Protein AF-A0A6M3LNG2-F1 (afdb_monomer)

Solvent-accessible surface area (backbone atoms only — not comparable to full-atom values): 3458 Å² total; per-residue (Å²): 129,76,56,53,72,26,56,22,6,72,56,18,41,77,74,55,41,63,25,49,36,76,66,6,53,54,23,68,23,49,88,47,62,47,99,84,68,45,64,35,68,57,69,35,73,79,14,84,76,68,26,59,85,72,70,75,78,87,127

pLDDT: mean 86.9, std 16.44, range [41.5, 98.0]

Radius of gyration: 11.44 Å; Cα contacts (8 Å, |Δi|>4): 109; chains: 1; bounding box: 24×35×26 Å

Foldseek 3Di:
DPLQCAQQAPNVVVVQFPFDNVCQVNSVANPDADPVRHHHGGHDLPTPRGNDCPDPDDD

Sequence (59 aa):
MEKRNNPGSDEAIEAGCSCAVLDNEHGAGCGWTGENGQPLFWITSNCPIHGGLKDGPET

Structure (mmCIF, N/CA/C/O backbone):
data_AF-A0A6M3LNG2-F1
#
_entry.id   AF-A0A6M3LNG2-F1
#
loop_
_atom_site.group_PDB
_atom_site.id
_atom_site.type_symbol
_atom_site.label_atom_id
_atom_site.label_alt_id
_atom_site.label_comp_id
_atom_site.label_asym_id
_atom_site.label_entity_id
_atom_site.label_seq_id
_atom_site.pdbx_PDB_ins_code
_atom_site.Cartn_x
_atom_site.Cartn_y
_atom_site.Cartn_z
_atom_site.occupancy
_atom_site.B_iso_or_equiv
_atom_site.auth_seq_id
_atom_site.auth_comp_id
_atom_site.auth_asym_id
_atom_site.auth_atom_id
_atom_site.pdbx_PDB_model_num
ATOM 1 N N . MET A 1 1 ? 14.334 4.150 3.580 1.00 49.38 1 MET A N 1
ATOM 2 C CA . MET A 1 1 ? 12.934 4.436 3.948 1.00 49.38 1 MET A CA 1
ATOM 3 C C . MET A 1 1 ? 12.548 3.449 5.033 1.00 49.38 1 MET A C 1
ATOM 5 O O . MET A 1 1 ? 12.875 2.277 4.879 1.00 49.38 1 MET A O 1
ATOM 9 N N . GLU A 1 2 ? 11.957 3.882 6.144 1.00 58.69 2 GLU A N 1
ATOM 10 C CA . GLU A 1 2 ? 11.512 2.926 7.161 1.00 58.69 2 GLU A CA 1
ATOM 11 C C . GLU A 1 2 ? 10.331 2.115 6.622 1.00 58.69 2 GLU A C 1
ATOM 13 O O . GLU A 1 2 ? 9.260 2.669 6.389 1.00 58.69 2 GLU A O 1
ATOM 18 N N . LYS A 1 3 ? 10.537 0.801 6.444 1.00 65.19 3 LYS A N 1
ATOM 19 C CA . LYS A 1 3 ? 9.530 -0.177 5.985 1.00 65.19 3 LYS A CA 1
ATOM 20 C C . LYS A 1 3 ? 8.209 -0.089 6.766 1.00 65.19 3 LYS A C 1
ATOM 22 O O . LYS A 1 3 ? 7.156 -0.426 6.237 1.00 65.19 3 LYS A O 1
ATOM 27 N N . ARG A 1 4 ? 8.285 0.410 8.004 1.00 76.62 4 ARG A N 1
ATOM 28 C CA . ARG A 1 4 ? 7.204 0.466 8.988 1.00 76.62 4 ARG A CA 1
ATOM 29 C C . ARG A 1 4 ? 5.914 1.085 8.444 1.00 76.62 4 ARG A C 1
ATOM 31 O O . ARG A 1 4 ? 4.852 0.573 8.738 1.00 76.62 4 ARG A O 1
ATOM 38 N N . ASN A 1 5 ? 5.963 2.124 7.607 1.00 89.44 5 ASN A N 1
ATOM 39 C CA . ASN A 1 5 ? 4.733 2.779 7.128 1.00 89.44 5 ASN A CA 1
ATOM 40 C C . ASN A 1 5 ? 4.410 2.517 5.646 1.00 89.44 5 ASN A C 1
ATOM 42 O O . ASN A 1 5 ? 3.755 3.339 5.000 1.00 89.44 5 ASN A O 1
ATOM 46 N N . ASN A 1 6 ? 4.906 1.418 5.075 1.00 95.56 6 ASN A N 1
ATOM 47 C CA . ASN A 1 6 ? 4.619 1.065 3.686 1.00 95.56 6 ASN A CA 1
ATOM 48 C C . ASN A 1 6 ? 3.178 0.540 3.524 1.00 95.56 6 ASN A C 1
ATOM 50 O O . ASN A 1 6 ? 2.630 -0.052 4.453 1.00 95.56 6 ASN A O 1
ATOM 54 N N . PRO A 1 7 ? 2.544 0.711 2.349 1.00 96.94 7 PRO A N 1
ATOM 55 C CA . PRO A 1 7 ? 1.237 0.120 2.069 1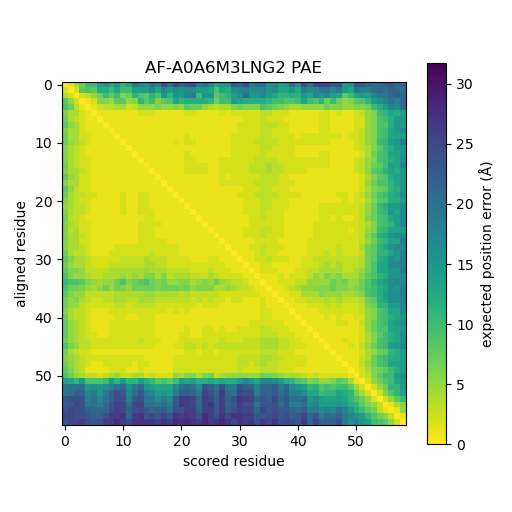.00 96.94 7 PRO A CA 1
ATOM 56 C C . PRO A 1 7 ? 1.190 -1.377 2.400 1.00 96.94 7 PRO A C 1
ATOM 58 O O . PRO A 1 7 ? 1.978 -2.159 1.873 1.00 96.94 7 PRO A O 1
ATOM 61 N N . GLY A 1 8 ? 0.265 -1.764 3.282 1.00 96.81 8 GLY A N 1
ATOM 62 C CA . GLY A 1 8 ? 0.056 -3.157 3.679 1.00 96.81 8 GLY A CA 1
ATOM 63 C C . GLY A 1 8 ? 1.050 -3.723 4.702 1.00 96.81 8 GLY A C 1
ATOM 64 O O . GLY A 1 8 ? 0.964 -4.916 4.969 1.00 96.81 8 GLY A O 1
ATOM 65 N N . SER A 1 9 ? 1.975 -2.937 5.274 1.00 97.00 9 SER A N 1
ATOM 66 C CA . SER A 1 9 ? 2.804 -3.404 6.401 1.00 97.00 9 SER A CA 1
ATOM 67 C C . SER A 1 9 ? 1.999 -3.531 7.693 1.00 97.00 9 SER A C 1
ATOM 69 O O . SER A 1 9 ? 0.989 -2.848 7.877 1.00 97.00 9 SER A O 1
ATOM 71 N N . ASP A 1 10 ? 2.484 -4.360 8.617 1.00 95.62 10 ASP A N 1
ATOM 72 C CA . ASP A 1 10 ? 1.840 -4.571 9.915 1.00 95.62 10 ASP A CA 1
ATOM 73 C C . ASP A 1 10 ? 1.724 -3.255 10.706 1.00 95.62 10 ASP A C 1
ATOM 75 O O . ASP A 1 10 ? 0.660 -2.953 11.248 1.00 95.62 10 ASP A O 1
ATOM 79 N N . GLU A 1 11 ? 2.763 -2.411 10.706 1.00 94.75 11 GLU A N 1
ATOM 80 C CA . GLU A 1 11 ? 2.713 -1.138 11.433 1.00 94.75 11 GLU A CA 1
ATOM 81 C C . GLU A 1 11 ? 1.849 -0.084 10.716 1.00 94.75 11 GLU A C 1
ATOM 83 O O . GLU A 1 11 ? 1.228 0.754 11.372 1.00 94.75 11 GLU A O 1
ATOM 88 N N . ALA A 1 12 ? 1.729 -0.133 9.382 1.00 95.38 12 ALA A N 1
ATOM 89 C CA . ALA A 1 12 ? 0.786 0.722 8.665 1.00 95.38 12 ALA A CA 1
ATOM 90 C C . ALA A 1 12 ? -0.662 0.308 8.962 1.00 95.38 12 ALA A C 1
ATOM 92 O O . ALA A 1 12 ? -1.524 1.171 9.126 1.00 95.38 12 ALA A O 1
ATOM 93 N N . ILE A 1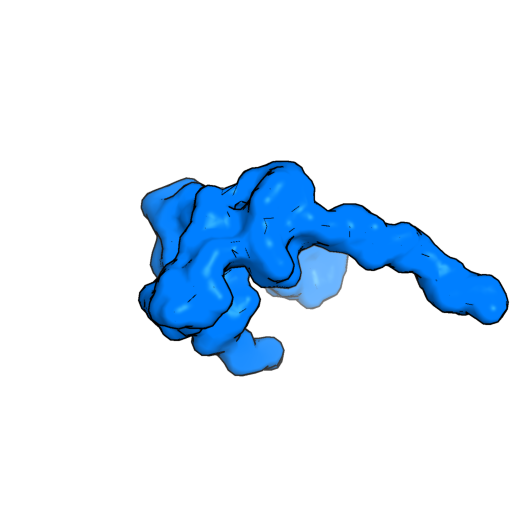 13 ? -0.942 -0.996 9.054 1.00 96.12 13 ILE A N 1
ATOM 94 C CA . ILE A 1 13 ? -2.258 -1.525 9.443 1.00 96.12 13 ILE A CA 1
ATOM 95 C C . ILE A 1 13 ? -2.613 -1.075 10.863 1.00 96.12 13 ILE A C 1
ATOM 97 O O . ILE A 1 13 ? -3.727 -0.599 11.077 1.00 96.12 13 ILE A O 1
ATOM 101 N N . GLU A 1 14 ? -1.671 -1.141 11.809 1.00 95.94 14 GLU A N 1
ATOM 102 C CA . GLU A 1 14 ? -1.864 -0.634 13.177 1.00 95.94 14 GLU A CA 1
ATOM 103 C C . GLU A 1 14 ? -2.211 0.866 13.194 1.00 95.94 14 GLU A C 1
ATOM 105 O O . GLU A 1 14 ? -3.048 1.309 13.980 1.00 95.94 14 GLU A O 1
ATOM 110 N N . ALA A 1 15 ? -1.643 1.643 12.268 1.00 94.38 15 ALA A N 1
ATOM 111 C CA . ALA A 1 15 ? -1.951 3.059 12.084 1.00 94.38 15 ALA A CA 1
ATOM 112 C C . ALA A 1 15 ? -3.252 3.340 11.291 1.00 94.38 15 ALA A C 1
ATOM 114 O O . ALA A 1 15 ? -3.623 4.505 11.126 1.00 94.38 15 ALA A O 1
ATOM 115 N N . GLY A 1 16 ? -3.952 2.311 10.793 1.00 95.12 16 GLY A N 1
ATOM 116 C CA . GLY A 1 16 ? -5.224 2.432 10.065 1.00 95.12 16 GLY A CA 1
ATOM 117 C C . GLY A 1 16 ? -5.150 2.266 8.541 1.00 95.12 16 GLY A C 1
ATOM 118 O O . GLY A 1 16 ? -6.101 2.619 7.844 1.00 95.12 16 GLY A O 1
ATOM 119 N N . CYS A 1 17 ? -4.049 1.751 7.991 1.00 95.94 17 CYS A N 1
ATOM 120 C CA . CYS A 1 17 ? -3.921 1.453 6.563 1.00 95.94 17 CYS A CA 1
ATOM 121 C C . CYS A 1 17 ? -4.997 0.465 6.087 1.00 95.94 17 CYS A C 1
ATOM 123 O O . CYS A 1 17 ? -5.297 -0.520 6.757 1.00 95.94 17 CYS A O 1
ATOM 125 N N . SER A 1 18 ? -5.523 0.698 4.883 1.00 96.94 18 SER A N 1
ATOM 126 C CA . SER A 1 18 ? -6.457 -0.207 4.199 1.00 96.94 18 SER A CA 1
ATOM 127 C C . SER A 1 18 ? -5.937 -0.710 2.844 1.00 96.94 18 SER A C 1
ATOM 129 O O . SER A 1 18 ? -6.707 -1.221 2.027 1.00 96.94 18 SER A O 1
ATOM 131 N N . CYS A 1 19 ? -4.640 -0.541 2.567 1.00 97.06 19 CYS A N 1
ATOM 132 C CA . CYS A 1 19 ? -3.998 -1.062 1.359 1.00 97.06 19 CYS A CA 1
ATOM 133 C C . CYS A 1 19 ? -3.912 -2.595 1.398 1.00 97.06 19 CYS A C 1
ATOM 135 O O . CYS A 1 19 ? -3.828 -3.192 2.471 1.00 97.06 19 CYS A O 1
ATOM 137 N N . ALA A 1 20 ? -3.908 -3.232 0.224 1.00 97.38 20 ALA A N 1
ATOM 138 C CA . ALA A 1 20 ? -3.816 -4.686 0.114 1.00 97.38 20 ALA A CA 1
ATOM 139 C C . ALA A 1 20 ? -2.537 -5.218 0.783 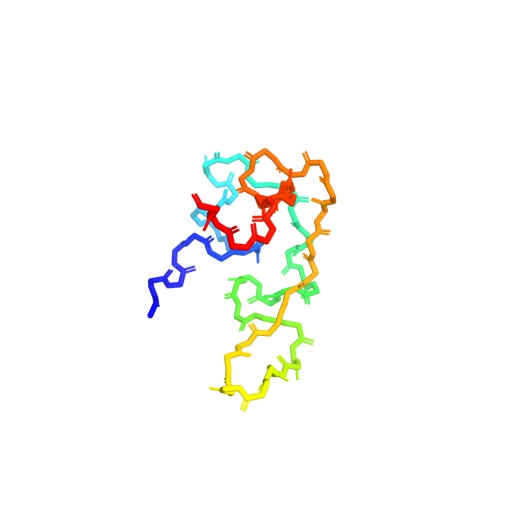1.00 97.38 20 ALA A C 1
ATOM 141 O O . ALA A 1 20 ? -1.445 -4.712 0.535 1.00 97.38 20 ALA A O 1
ATOM 142 N N . VAL A 1 21 ? -2.674 -6.235 1.635 1.00 97.88 21 VAL A N 1
ATOM 143 C CA . VAL A 1 21 ? -1.557 -6.777 2.431 1.00 97.88 21 VAL A CA 1
ATOM 144 C C . VAL A 1 21 ? -0.730 -7.770 1.619 1.00 97.88 21 VAL A C 1
ATOM 146 O O . VAL A 1 21 ? 0.487 -7.630 1.522 1.00 97.88 21 VAL A O 1
ATOM 149 N N . LEU A 1 22 ? -1.394 -8.753 0.999 1.00 98.00 22 LEU A N 1
ATOM 150 C CA . LEU A 1 22 ? -0.724 -9.814 0.241 1.00 98.00 22 LEU A CA 1
ATOM 151 C C . LEU A 1 22 ? -0.119 -9.287 -1.061 1.00 98.00 22 LEU A C 1
ATOM 153 O O . LEU A 1 22 ? 1.029 -9.595 -1.362 1.00 98.00 22 LEU A O 1
ATOM 157 N N . ASP A 1 23 ? -0.849 -8.433 -1.784 1.00 97.88 23 ASP A N 1
ATOM 158 C CA . ASP A 1 23 ? -0.360 -7.842 -3.035 1.00 97.88 23 ASP A CA 1
ATOM 159 C C . ASP A 1 23 ? 0.817 -6.876 -2.826 1.00 97.88 23 ASP A C 1
ATOM 161 O O . ASP A 1 23 ? 1.518 -6.559 -3.783 1.00 97.88 23 ASP A O 1
ATOM 165 N N . ASN A 1 24 ? 1.036 -6.404 -1.592 1.00 97.44 24 ASN A N 1
ATOM 166 C CA . ASN A 1 24 ? 2.181 -5.574 -1.210 1.00 97.44 24 ASN A CA 1
ATOM 167 C C . ASN A 1 24 ? 3.205 -6.322 -0.341 1.00 97.44 24 ASN A C 1
ATOM 169 O O . ASN A 1 24 ? 4.087 -5.681 0.237 1.00 97.44 24 ASN A O 1
ATOM 173 N N . GLU A 1 25 ? 3.069 -7.645 -0.203 1.00 97.25 25 GLU A N 1
ATOM 174 C CA . GLU A 1 25 ? 3.974 -8.513 0.559 1.00 97.25 25 GLU A CA 1
ATOM 175 C C . GLU A 1 25 ? 4.287 -7.956 1.964 1.00 97.25 25 GLU A C 1
ATOM 177 O O . GLU A 1 25 ? 5.442 -7.752 2.347 1.00 97.25 25 GLU A O 1
ATOM 182 N N . HIS A 1 26 ? 3.239 -7.628 2.729 1.00 96.44 26 HIS A N 1
ATOM 183 C CA . HIS A 1 26 ? 3.372 -7.035 4.067 1.00 96.44 26 HIS A CA 1
ATOM 184 C C . HIS A 1 26 ? 4.297 -5.793 4.086 1.00 96.44 26 HIS A C 1
ATOM 186 O O . HIS A 1 26 ? 5.153 -5.618 4.962 1.00 96.44 26 HIS A O 1
ATOM 192 N N . GLY A 1 27 ? 4.169 -4.936 3.067 1.00 95.75 27 GLY A N 1
ATOM 193 C CA . GLY A 1 27 ? 4.929 -3.694 2.919 1.00 95.75 27 GLY A CA 1
ATOM 194 C C . GLY A 1 27 ? 6.305 -3.831 2.259 1.00 95.75 27 GLY A C 1
ATOM 195 O O . GLY A 1 27 ? 7.093 -2.884 2.333 1.00 95.75 27 GLY A O 1
ATOM 196 N N . ALA A 1 28 ? 6.632 -4.964 1.627 1.00 95.31 28 ALA A N 1
ATOM 197 C CA . ALA A 1 28 ? 7.844 -5.091 0.807 1.00 95.31 28 ALA A CA 1
ATOM 198 C C . ALA A 1 28 ? 7.674 -4.532 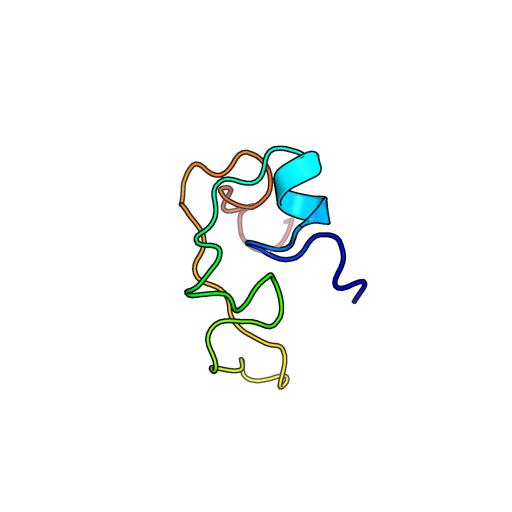-0.622 1.00 95.31 28 ALA A C 1
ATOM 200 O O . ALA A 1 28 ? 8.663 -4.126 -1.233 1.00 95.31 28 ALA A O 1
ATOM 201 N N . GLY A 1 29 ? 6.437 -4.434 -1.115 1.00 95.25 29 GLY A N 1
ATOM 202 C CA . GLY A 1 29 ? 6.106 -3.929 -2.450 1.00 95.25 29 GLY A CA 1
ATOM 203 C C . GLY A 1 29 ? 5.339 -4.948 -3.285 1.00 95.25 29 GLY A C 1
ATOM 204 O O . GLY A 1 29 ? 5.137 -6.083 -2.871 1.00 95.25 29 GLY A O 1
ATOM 205 N N . CYS A 1 30 ? 4.916 -4.546 -4.481 1.00 96.44 30 CYS A N 1
ATOM 206 C CA . CYS A 1 30 ? 4.134 -5.392 -5.386 1.00 96.44 30 CYS A CA 1
ATOM 207 C C . CYS A 1 30 ? 4.976 -6.212 -6.380 1.00 96.44 30 CYS A C 1
ATOM 209 O O . CYS A 1 30 ? 4.462 -6.694 -7.388 1.00 96.44 30 CYS A O 1
ATOM 211 N N . GLY A 1 31 ? 6.286 -6.329 -6.139 1.00 95.44 31 GLY A N 1
ATOM 212 C CA . GLY A 1 31 ? 7.233 -7.002 -7.037 1.00 95.44 31 GLY A CA 1
ATOM 213 C C . GLY A 1 31 ? 7.711 -6.159 -8.227 1.00 95.44 31 GLY A C 1
ATOM 214 O O . GLY A 1 31 ? 8.541 -6.624 -9.005 1.00 95.44 31 GLY A O 1
ATOM 215 N N . TRP A 1 32 ? 7.238 -4.916 -8.353 1.00 96.00 32 TRP A N 1
ATOM 216 C CA . TRP A 1 32 ? 7.698 -3.949 -9.353 1.00 96.00 32 TRP A CA 1
ATOM 217 C C . TRP A 1 32 ? 8.512 -2.837 -8.701 1.00 96.00 32 TRP A C 1
ATOM 219 O O . TRP A 1 32 ? 8.297 -2.495 -7.536 1.00 96.00 32 TRP A O 1
ATOM 229 N N . THR A 1 33 ? 9.415 -2.237 -9.469 1.00 95.44 33 THR A N 1
ATOM 230 C CA . THR A 1 33 ? 10.204 -1.080 -9.045 1.00 95.44 33 THR A CA 1
ATOM 231 C C . THR A 1 33 ? 10.001 0.102 -9.988 1.00 95.44 33 THR A C 1
ATOM 233 O O . THR A 1 33 ? 9.766 -0.069 -11.184 1.00 95.44 33 THR A O 1
ATOM 236 N N . GLY A 1 34 ? 10.061 1.315 -9.438 1.00 91.06 34 GLY A N 1
ATOM 237 C CA . GLY A 1 34 ? 10.087 2.552 -10.216 1.00 91.06 34 GLY A CA 1
ATOM 238 C C . GLY A 1 34 ? 11.464 2.822 -10.832 1.00 91.06 34 GLY A C 1
ATOM 239 O O . GLY A 1 34 ? 12.427 2.094 -10.590 1.00 91.06 34 GLY A O 1
ATOM 240 N N . GLU A 1 35 ? 11.584 3.920 -11.582 1.00 89.88 35 GLU A N 1
ATOM 241 C CA . GLU A 1 35 ? 12.822 4.309 -12.289 1.00 89.88 35 GLU A CA 1
ATOM 242 C C . GLU A 1 35 ? 14.047 4.460 -11.369 1.00 89.88 35 GLU A C 1
ATOM 244 O O . GLU A 1 35 ? 15.184 4.260 -11.786 1.00 89.88 35 GLU A O 1
ATOM 249 N N . ASN A 1 36 ? 13.822 4.773 -10.094 1.00 90.62 36 ASN A N 1
ATOM 250 C CA . ASN A 1 36 ? 14.850 4.9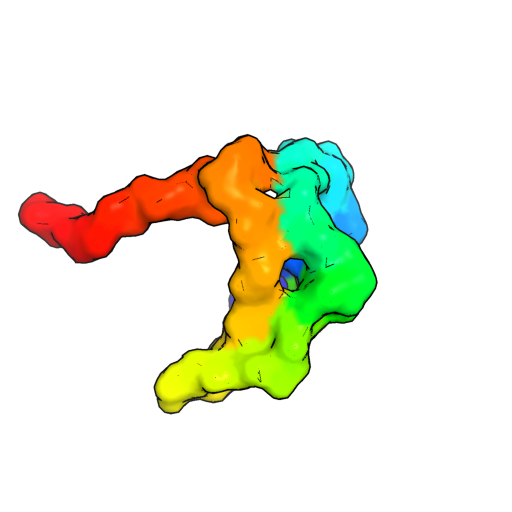17 -9.062 1.00 90.62 36 ASN A CA 1
ATOM 251 C C . ASN A 1 36 ? 15.108 3.623 -8.260 1.00 90.62 36 ASN A C 1
ATOM 253 O O . ASN A 1 36 ? 15.743 3.665 -7.204 1.00 90.62 36 ASN A O 1
ATOM 257 N N . GLY A 1 37 ? 14.573 2.485 -8.712 1.00 90.81 37 GLY A N 1
ATOM 258 C CA . GLY A 1 37 ? 14.698 1.192 -8.041 1.00 90.81 37 GLY A CA 1
ATOM 259 C C . GLY A 1 37 ? 13.890 1.060 -6.747 1.00 90.81 37 GLY A C 1
ATOM 260 O O . GLY A 1 37 ? 14.055 0.068 -6.042 1.00 90.81 37 GLY A O 1
ATOM 261 N N . GLN A 1 38 ? 13.032 2.029 -6.405 1.00 91.00 38 GLN A N 1
ATOM 262 C CA . GLN A 1 38 ? 12.159 1.917 -5.233 1.00 91.00 38 GLN A CA 1
ATOM 263 C C . GLN A 1 38 ? 10.986 0.971 -5.514 1.00 91.00 38 GLN A C 1
ATOM 265 O O . GLN A 1 38 ? 10.458 0.997 -6.629 1.00 91.00 38 GLN A O 1
ATOM 270 N N . PRO A 1 39 ? 10.553 0.163 -4.529 1.00 93.44 39 PRO A N 1
ATOM 271 C CA . PRO A 1 39 ? 9.396 -0.708 -4.690 1.00 93.44 39 PRO A CA 1
ATOM 272 C C . PRO A 1 39 ? 8.133 0.113 -4.965 1.00 93.44 39 PRO A C 1
ATOM 274 O O . PRO A 1 39 ? 7.913 1.166 -4.363 1.00 93.44 39 PRO A O 1
ATOM 277 N N . LEU A 1 40 ? 7.304 -0.381 -5.880 1.00 95.44 40 LEU A N 1
ATOM 278 C CA . LEU A 1 40 ? 5.957 0.124 -6.114 1.00 95.44 40 LEU A CA 1
ATOM 279 C C . LEU A 1 40 ? 4.953 -0.629 -5.241 1.00 95.44 40 LEU A C 1
ATOM 281 O O . LEU A 1 40 ? 5.227 -1.728 -4.758 1.00 95.44 40 LEU A O 1
ATOM 285 N N . PHE A 1 41 ? 3.785 -0.022 -5.042 1.00 95.94 41 PHE A N 1
ATOM 286 C CA . PHE A 1 41 ? 2.742 -0.542 -4.166 1.00 95.94 41 PHE A CA 1
ATOM 287 C C . PHE A 1 41 ? 1.365 -0.367 -4.794 1.00 95.94 41 PHE A C 1
ATOM 289 O O . PHE A 1 41 ? 1.085 0.642 -5.444 1.00 95.94 41 PHE A O 1
ATOM 296 N N . TRP A 1 42 ? 0.477 -1.316 -4.522 1.00 96.06 42 TRP A N 1
ATOM 297 C CA . TRP A 1 42 ? -0.950 -1.164 -4.751 1.00 96.06 42 TRP A CA 1
ATOM 298 C C . TRP A 1 42 ? -1.566 -0.371 -3.608 1.00 96.06 42 TRP A C 1
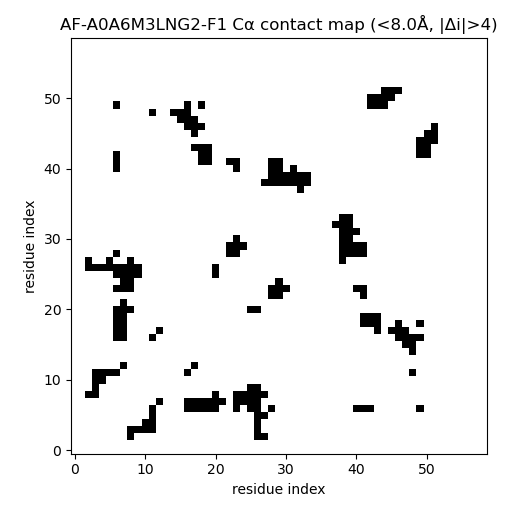ATOM 300 O O . TRP A 1 42 ? -1.568 -0.801 -2.452 1.00 96.06 42 TRP A O 1
ATOM 310 N N . ILE A 1 43 ? -2.089 0.805 -3.936 1.00 95.38 43 ILE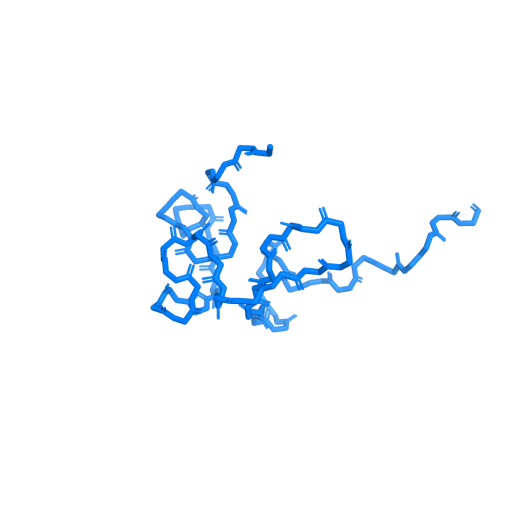 A N 1
ATOM 311 C CA . ILE A 1 43 ? -2.688 1.715 -2.967 1.00 95.38 43 ILE A CA 1
ATOM 312 C C . ILE A 1 43 ? -4.201 1.686 -3.140 1.00 95.38 43 ILE A C 1
ATOM 314 O O . ILE A 1 43 ? -4.717 1.912 -4.235 1.00 95.38 43 ILE A O 1
ATOM 318 N N . THR A 1 44 ? -4.920 1.458 -2.043 1.00 94.75 44 THR A N 1
ATOM 319 C CA . THR A 1 44 ? -6.363 1.697 -2.013 1.00 94.75 44 THR A CA 1
ATOM 320 C C . THR A 1 44 ? -6.587 3.207 -2.049 1.00 94.75 44 THR A C 1
ATOM 322 O O . THR A 1 44 ? -6.092 3.923 -1.179 1.00 94.75 44 THR A O 1
ATOM 325 N N . SER A 1 45 ? -7.323 3.710 -3.042 1.00 92.19 45 SER A N 1
ATOM 326 C CA . SER A 1 45 ? -7.470 5.154 -3.294 1.00 92.19 45 SER A CA 1
ATOM 327 C C . SER A 1 45 ? -8.015 5.956 -2.109 1.00 92.19 45 SER A C 1
ATOM 329 O O . SER A 1 45 ? -7.705 7.134 -1.988 1.00 92.19 45 SER A O 1
ATOM 331 N N . ASN A 1 46 ? -8.791 5.324 -1.227 1.00 91.94 46 ASN A N 1
ATOM 332 C CA . ASN A 1 46 ? -9.353 5.916 -0.014 1.00 91.94 46 ASN A CA 1
ATOM 333 C C . ASN A 1 46 ? -8.645 5.462 1.277 1.00 91.94 46 ASN A C 1
ATOM 335 O O . ASN A 1 46 ? -9.200 5.630 2.363 1.00 91.94 46 ASN A O 1
ATOM 339 N N . CYS A 1 47 ? -7.460 4.850 1.186 1.00 94.75 47 CYS A N 1
ATOM 340 C CA . CYS A 1 47 ? -6.670 4.523 2.366 1.00 94.75 47 CYS A CA 1
ATOM 341 C C . CYS A 1 47 ? -6.375 5.802 3.166 1.00 94.75 47 CYS A C 1
ATOM 343 O O . CYS A 1 47 ? -5.816 6.744 2.614 1.00 94.75 47 CYS A O 1
ATOM 345 N N . PRO A 1 48 ? -6.684 5.862 4.470 1.00 92.06 48 PRO A N 1
AT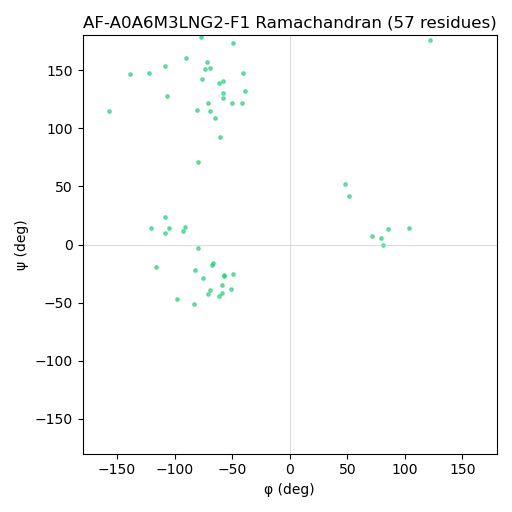OM 346 C CA . PRO A 1 48 ? -6.500 7.086 5.252 1.00 92.06 48 PRO A CA 1
ATOM 347 C C . PRO A 1 48 ? -5.022 7.477 5.422 1.00 92.06 48 PRO A C 1
ATOM 349 O O . PRO A 1 48 ? -4.731 8.614 5.781 1.00 92.06 48 PRO A O 1
ATOM 352 N N . ILE A 1 49 ? -4.092 6.549 5.157 1.00 92.81 49 ILE A N 1
ATOM 353 C CA . ILE A 1 49 ? -2.643 6.782 5.232 1.00 92.81 49 ILE A CA 1
ATOM 354 C C . ILE A 1 49 ? -2.042 7.080 3.853 1.00 92.81 49 ILE A C 1
ATOM 356 O O . ILE A 1 49 ? -1.250 8.011 3.709 1.00 92.81 49 ILE A O 1
ATOM 360 N N . HIS A 1 50 ? -2.394 6.276 2.845 1.00 93.50 50 HIS A N 1
ATOM 361 C CA . HIS A 1 50 ? -1.743 6.284 1.523 1.00 93.50 50 HIS A CA 1
ATOM 362 C C . HIS A 1 5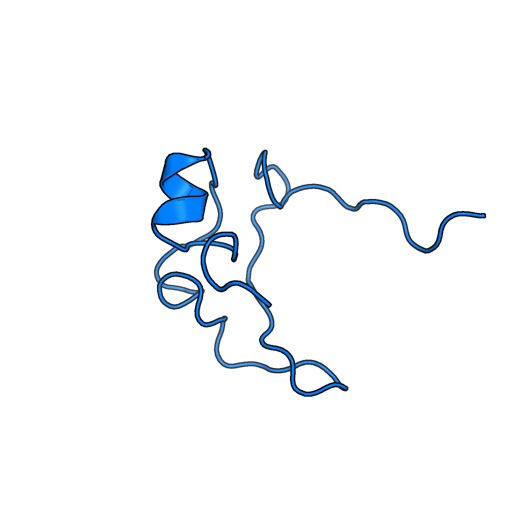0 ? -2.674 6.704 0.384 1.00 93.50 50 HIS A C 1
ATOM 364 O O . HIS A 1 50 ? -2.206 7.094 -0.682 1.00 93.50 50 HIS A O 1
ATOM 370 N N . GLY A 1 51 ? -3.984 6.617 0.602 1.00 88.12 51 GLY A N 1
ATOM 371 C CA . GLY A 1 51 ? -5.050 7.000 -0.318 1.00 88.12 51 GLY A CA 1
ATOM 372 C C . GLY A 1 51 ? -5.257 8.504 -0.288 1.00 88.12 51 GLY A C 1
ATOM 373 O O . GLY A 1 51 ? -6.225 9.031 0.249 1.00 88.12 51 GLY A O 1
ATOM 374 N N . GLY A 1 52 ? -4.280 9.191 -0.854 1.00 74.12 52 GLY A N 1
ATOM 375 C CA . GLY A 1 52 ? -4.316 10.605 -1.133 1.00 74.12 52 GLY A CA 1
ATOM 376 C C . GLY A 1 52 ? -3.312 10.843 -2.238 1.00 74.12 52 GLY A C 1
ATOM 377 O O . GLY A 1 52 ? -2.111 10.667 -2.034 1.00 74.12 52 GLY A O 1
ATOM 378 N N . LEU A 1 53 ? -3.792 11.257 -3.407 1.00 57.94 53 LEU A N 1
ATOM 379 C CA . LEU A 1 53 ? -2.964 12.094 -4.257 1.00 57.94 53 LEU A CA 1
ATOM 380 C C . LEU A 1 53 ? -2.698 13.343 -3.411 1.00 57.94 53 LEU A C 1
ATOM 382 O O . LEU A 1 53 ? -3.524 14.246 -3.356 1.00 57.94 53 LEU A O 1
ATOM 386 N N . LYS A 1 54 ? -1.591 13.367 -2.663 1.00 54.09 54 LYS A N 1
ATOM 387 C CA . LYS A 1 54 ? -0.954 14.653 -2.414 1.00 54.09 54 LYS A CA 1
ATOM 388 C C . LYS A 1 54 ? -0.518 15.067 -3.799 1.00 54.09 54 LYS A C 1
ATOM 390 O O . LYS A 1 54 ? 0.285 14.363 -4.415 1.00 54.09 54 LYS A O 1
ATOM 395 N N . ASP A 1 55 ? -1.214 16.070 -4.312 1.00 47.66 55 ASP A N 1
ATOM 396 C CA . ASP A 1 55 ? -0.995 16.637 -5.624 1.00 47.66 55 ASP A CA 1
ATOM 397 C C . ASP A 1 55 ? 0.506 16.745 -5.905 1.00 47.66 55 ASP A C 1
ATOM 399 O O . ASP A 1 55 ? 1.325 16.918 -4.995 1.00 47.66 55 ASP A O 1
ATOM 403 N N . GLY A 1 56 ? 0.861 16.585 -7.180 1.00 50.03 56 GLY A N 1
ATOM 404 C CA . GLY A 1 56 ? 2.210 16.839 -7.669 1.00 50.03 56 GLY A CA 1
ATOM 405 C C . GLY A 1 56 ? 2.756 18.202 -7.208 1.00 50.03 56 GLY A C 1
ATOM 406 O O . GLY A 1 56 ? 2.040 18.989 -6.598 1.00 50.03 56 GLY A O 1
ATOM 407 N N . PRO A 1 57 ? 4.038 18.463 -7.502 1.00 47.31 57 PRO A N 1
ATOM 408 C CA . PRO A 1 57 ? 4.920 19.346 -6.735 1.00 47.31 57 PRO A CA 1
ATOM 409 C C . PRO A 1 57 ? 4.240 20.616 -6.208 1.00 47.31 57 PRO A C 1
ATOM 411 O O . PRO A 1 57 ? 3.590 21.327 -6.975 1.00 47.31 57 PRO A O 1
ATOM 414 N N . GLU A 1 58 ? 4.451 20.901 -4.915 1.00 50.09 58 GLU A N 1
ATOM 415 C CA . GLU A 1 58 ? 4.188 22.213 -4.314 1.00 50.09 58 GLU A CA 1
ATOM 416 C C . GLU A 1 58 ? 4.661 23.320 -5.275 1.00 50.09 58 GLU A C 1
ATOM 418 O O . GLU A 1 58 ? 5.822 23.332 -5.694 1.00 50.09 58 GLU A O 1
ATOM 423 N N . THR A 1 59 ? 3.731 24.195 -5.667 1.00 41.50 59 THR A N 1
ATOM 424 C CA . THR A 1 59 ? 3.987 25.425 -6.433 1.00 41.50 59 THR A CA 1
ATOM 425 C C . THR A 1 59 ? 4.742 26.451 -5.609 1.00 41.50 59 THR A C 1
ATOM 427 O O . THR A 1 59 ? 4.360 26.605 -4.425 1.00 41.50 59 THR A O 1
#

Mean predicted aligned error: 5.9 Å

Organism: NCBI:txid1070528

Secondary structure (DSSP, 8-state):
--GGGSTT-HHHHHTT--S-STTTGGGT-SS-B-TTSPBP----TT-TTT-----SS--